Protein AF-A0AAE3XCS2-F1 (afdb_monomer_lite)

Radius of gyration: 10.88 Å; chains: 1; bounding box: 22×28×25 Å

Organism: NCBI:txid1309411

Sequence (64 aa):
MAQHVTLNPDTTRFKQLIKQHGARGWTVLERRAHVICLGNRPGLRVRAPGGTYERWVEPHHVTP

Foldseek 3Di:
DWDWWFFADPDPVVVVVCVVQNRTGKTFPDWDCADVVVVGHTWTWIAGDVRPDIDTDHVVRIDD

pLDDT: mean 87.99, std 6.49, range [54.66, 95.0]

Secondary structure (DSSP, 8-state):
-PEEEEE---SHHHHHHHHHH-SEEEEEEEEEEEEGGGTSEEEEEEE-TTSS-EEEE-GGGEE-

Structure (mmCIF, N/CA/C/O backbone):
data_AF-A0AAE3XCS2-F1
#
_entry.id   AF-A0AAE3XCS2-F1
#
loop_
_atom_site.group_PDB
_atom_site.id
_atom_site.type_symbol
_atom_site.label_atom_id
_atom_site.label_alt_id
_atom_site.label_comp_id
_atom_site.label_asym_id
_atom_site.label_entity_id
_atom_site.label_seq_id
_atom_site.pdbx_PDB_ins_code
_atom_site.Cartn_x
_atom_site.Cartn_y
_atom_site.Cartn_z
_atom_site.occupancy
_atom_site.B_iso_or_equiv
_atom_site.auth_seq_id
_atom_site.auth_comp_id
_atom_site.auth_asym_id
_atom_site.auth_atom_id
_atom_site.pdbx_PDB_model_num
ATOM 1 N N . MET A 1 1 ? -7.252 -14.884 5.255 1.00 54.66 1 MET A N 1
ATOM 2 C CA . MET A 1 1 ? -6.778 -14.137 6.440 1.00 54.66 1 MET A CA 1
ATOM 3 C C . MET A 1 1 ? -6.388 -12.748 5.967 1.00 54.66 1 MET A C 1
ATOM 5 O O . MET A 1 1 ? -5.607 -12.656 5.030 1.00 54.66 1 MET A O 1
ATOM 9 N N . ALA A 1 2 ? -6.990 -11.691 6.510 1.00 69.19 2 ALA A N 1
ATOM 10 C CA . ALA A 1 2 ? -6.642 -10.320 6.145 1.00 69.19 2 ALA A CA 1
ATOM 11 C C . ALA A 1 2 ? -5.297 -9.965 6.802 1.00 69.19 2 ALA A C 1
ATOM 13 O O . ALA A 1 2 ? -5.197 -9.990 8.026 1.00 69.19 2 ALA A O 1
ATOM 14 N N . GLN A 1 3 ? -4.255 -9.698 6.010 1.00 85.12 3 GLN A N 1
ATOM 15 C CA . GLN A 1 3 ? -2.964 -9.276 6.558 1.00 85.12 3 GLN A CA 1
ATOM 16 C C . GLN A 1 3 ? -3.016 -7.774 6.832 1.00 85.12 3 GLN A C 1
ATOM 1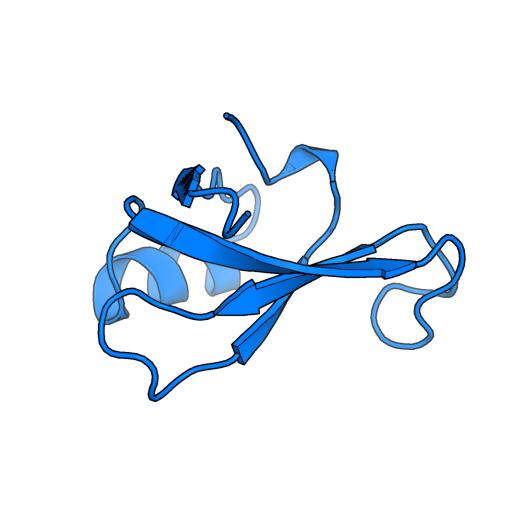8 O O . GLN A 1 3 ? -3.203 -6.985 5.902 1.00 85.12 3 GLN A O 1
ATOM 23 N N . HIS A 1 4 ? -2.863 -7.394 8.099 1.00 89.00 4 HIS A N 1
ATOM 24 C CA . HIS A 1 4 ? -2.702 -5.998 8.487 1.00 89.00 4 HIS A CA 1
ATOM 25 C C . HIS A 1 4 ? -1.238 -5.596 8.363 1.00 89.00 4 HIS A C 1
ATOM 27 O O . HIS A 1 4 ? -0.359 -6.389 8.680 1.00 89.00 4 HIS A O 1
ATOM 33 N N . VAL A 1 5 ? -0.999 -4.388 7.867 1.00 90.75 5 VAL A N 1
ATOM 34 C CA . VAL A 1 5 ? 0.339 -3.871 7.592 1.00 90.75 5 VAL A CA 1
ATOM 35 C C . VAL A 1 5 ? 0.443 -2.391 7.943 1.00 90.75 5 VAL A C 1
ATOM 37 O O . VAL A 1 5 ? -0.555 -1.663 8.039 1.00 90.75 5 VAL A O 1
ATOM 40 N N . THR A 1 6 ? 1.680 -1.942 8.110 1.00 90.44 6 THR A N 1
ATOM 41 C CA . THR A 1 6 ? 2.048 -0.532 8.244 1.00 90.44 6 THR A CA 1
ATOM 42 C C . THR A 1 6 ? 2.664 -0.042 6.937 1.00 90.44 6 THR A C 1
A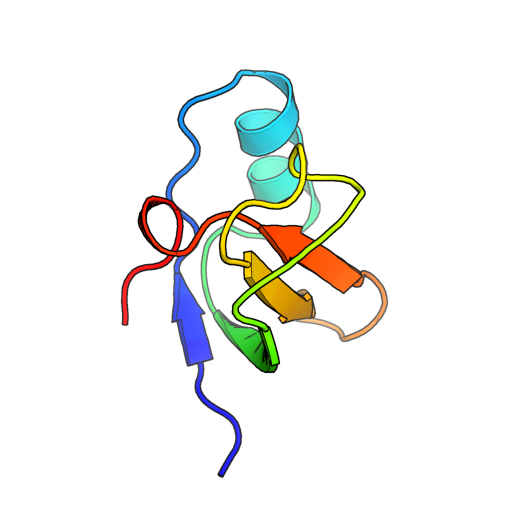TOM 44 O O . THR A 1 6 ? 3.482 -0.736 6.334 1.00 90.44 6 THR A O 1
ATOM 47 N N . LEU A 1 7 ? 2.268 1.152 6.489 1.00 88.62 7 LEU A N 1
ATOM 48 C CA . LEU A 1 7 ? 2.844 1.792 5.308 1.00 88.62 7 LEU A CA 1
ATOM 49 C C . LEU A 1 7 ? 3.996 2.722 5.703 1.00 88.62 7 LEU A C 1
ATOM 51 O O . LEU A 1 7 ? 3.809 3.634 6.508 1.00 88.62 7 LEU A O 1
ATOM 55 N N . ASN A 1 8 ? 5.156 2.529 5.077 1.00 87.31 8 ASN A N 1
ATOM 56 C CA . ASN A 1 8 ? 6.350 3.359 5.218 1.00 87.31 8 ASN A CA 1
ATOM 57 C C . ASN A 1 8 ? 6.580 4.168 3.933 1.00 87.31 8 ASN A C 1
ATOM 59 O O . ASN A 1 8 ? 7.018 3.608 2.926 1.00 87.31 8 ASN A O 1
ATOM 63 N N . PRO A 1 9 ? 6.272 5.477 3.933 1.00 79.81 9 PRO A N 1
ATOM 64 C CA . PRO A 1 9 ? 6.367 6.290 2.733 1.00 79.81 9 PRO A CA 1
ATOM 65 C C . PRO A 1 9 ? 7.788 6.807 2.487 1.00 79.81 9 PRO A C 1
ATOM 67 O O . PRO A 1 9 ? 8.434 7.373 3.368 1.00 79.81 9 PRO A O 1
ATOM 70 N N . ASP A 1 10 ? 8.217 6.737 1.238 1.00 82.31 10 ASP A N 1
ATOM 71 C CA . ASP A 1 10 ? 9.446 7.344 0.719 1.00 82.31 10 ASP A CA 1
ATOM 72 C C . ASP A 1 10 ? 9.200 8.725 0.077 1.00 82.31 10 ASP A C 1
ATOM 74 O O . ASP A 1 10 ? 10.049 9.613 0.127 1.00 82.31 10 ASP A O 1
ATOM 78 N N . THR A 1 11 ? 8.001 8.949 -0.463 1.00 82.56 11 THR A N 1
ATOM 79 C CA . THR A 1 11 ? 7.628 10.147 -1.228 1.00 82.56 11 THR A CA 1
ATOM 80 C C . THR A 1 11 ? 6.686 11.079 -0.462 1.00 82.56 11 THR A C 1
ATOM 82 O O . THR A 1 11 ? 5.855 10.652 0.341 1.00 82.56 11 THR A O 1
ATOM 85 N N . THR A 1 12 ? 6.746 12.385 -0.753 1.00 86.88 12 THR A N 1
ATOM 86 C CA . THR A 1 12 ? 5.876 13.410 -0.136 1.00 86.88 12 THR A CA 1
ATOM 87 C C . THR A 1 12 ? 4.388 13.123 -0.337 1.00 86.88 12 THR A C 1
ATOM 89 O O . THR A 1 12 ? 3.603 13.238 0.603 1.00 86.88 12 THR A O 1
ATOM 92 N N . ARG A 1 13 ? 3.993 12.680 -1.538 1.00 82.06 13 ARG A N 1
ATOM 93 C CA . ARG A 1 13 ? 2.601 12.307 -1.838 1.00 82.06 13 ARG A CA 1
ATOM 94 C C . ARG A 1 13 ? 2.130 11.146 -0.962 1.00 82.06 13 ARG A C 1
ATOM 96 O O . ARG A 1 13 ? 0.998 11.141 -0.488 1.00 82.06 13 ARG A O 1
ATOM 103 N N . PHE A 1 14 ? 3.003 10.173 -0.714 1.00 83.38 14 PHE A N 1
ATOM 104 C CA . PHE A 1 14 ? 2.665 9.032 0.124 1.00 83.38 14 PHE A CA 1
ATOM 105 C C . PHE A 1 14 ? 2.618 9.412 1.613 1.00 83.38 14 PHE A C 1
ATOM 107 O O . PHE A 1 14 ? 1.711 8.988 2.327 1.00 83.38 14 PHE A O 1
ATOM 114 N N . LYS A 1 15 ? 3.504 10.312 2.061 1.00 87.50 15 LYS A N 1
ATOM 115 C CA . LYS A 1 15 ? 3.449 10.919 3.403 1.00 87.50 15 LYS A CA 1
ATOM 116 C C . LYS A 1 15 ? 2.126 11.648 3.661 1.00 87.50 15 LYS A C 1
ATOM 118 O O . LYS A 1 15 ? 1.545 11.509 4.731 1.00 87.50 15 LYS A O 1
ATOM 123 N N . GLN A 1 16 ? 1.616 12.399 2.685 1.00 88.62 16 GLN A N 1
ATOM 124 C CA . GLN A 1 16 ? 0.314 13.069 2.811 1.00 88.62 16 GLN A CA 1
ATOM 125 C C . GLN A 1 16 ? -0.838 12.069 2.944 1.00 88.62 16 GLN A C 1
ATOM 127 O O . GLN A 1 16 ? -1.726 12.252 3.771 1.00 88.62 16 GLN A O 1
ATOM 132 N N . LEU A 1 17 ? -0.785 10.978 2.185 1.00 84.50 17 LEU A N 1
ATOM 133 C CA . LEU A 1 17 ? -1.802 9.936 2.219 1.00 84.50 17 LEU A CA 1
ATOM 134 C C . LEU A 1 17 ? -1.869 9.225 3.575 1.00 84.50 17 LEU A C 1
ATOM 136 O O . LEU A 1 17 ? -2.960 9.061 4.118 1.00 84.50 17 LEU A O 1
ATOM 140 N N . ILE A 1 18 ? -0.726 8.866 4.169 1.00 85.38 18 ILE A N 1
ATOM 141 C CA . ILE A 1 18 ? -0.722 8.284 5.521 1.00 85.38 18 ILE A CA 1
ATOM 142 C C . ILE A 1 18 ? -1.146 9.298 6.593 1.00 85.38 18 ILE A C 1
ATOM 144 O O . ILE A 1 18 ? -1.678 8.901 7.624 1.00 85.38 18 ILE A O 1
ATOM 148 N N . LYS A 1 19 ? -0.960 10.606 6.362 1.00 87.38 19 LYS A N 1
ATOM 149 C CA . LYS A 1 19 ? -1.467 11.657 7.256 1.00 87.38 19 LYS A CA 1
ATOM 150 C C . LYS A 1 19 ? -2.996 11.746 7.206 1.00 87.38 19 LYS A C 1
ATOM 152 O O . LYS A 1 19 ? -3.611 12.017 8.229 1.00 87.38 19 LYS A O 1
ATOM 157 N N . GLN A 1 20 ? -3.598 11.514 6.039 1.00 86.75 20 GLN A N 1
ATOM 158 C CA . GLN A 1 20 ? -5.052 11.563 5.840 1.00 86.75 20 GLN A CA 1
ATOM 159 C C . GLN A 1 20 ? -5.768 10.285 6.292 1.00 86.75 20 GLN A C 1
ATOM 161 O O . GLN A 1 20 ? -6.862 10.365 6.838 1.00 86.75 20 GLN A O 1
ATOM 166 N N . HIS A 1 21 ? -5.160 9.117 6.073 1.00 87.25 21 HIS A N 1
ATOM 167 C CA . HIS A 1 21 ? -5.810 7.816 6.284 1.00 87.25 21 HIS A CA 1
ATOM 168 C C . HIS A 1 21 ? -5.182 6.972 7.404 1.00 87.25 21 HIS A C 1
ATOM 170 O O . HIS A 1 21 ? -5.643 5.868 7.677 1.00 87.25 21 HIS A O 1
ATOM 176 N N . GLY A 1 22 ? -4.134 7.472 8.059 1.00 84.31 22 GLY A N 1
ATOM 177 C CA . GLY A 1 22 ? -3.361 6.734 9.055 1.00 84.31 22 GLY A CA 1
ATOM 178 C C . GLY A 1 22 ? -2.267 5.863 8.429 1.00 84.31 22 GLY A C 1
ATOM 179 O O . GLY A 1 22 ? -2.383 5.380 7.305 1.00 84.31 22 GLY A O 1
ATOM 180 N N . ALA A 1 23 ? -1.169 5.658 9.160 1.00 82.81 23 ALA A N 1
ATOM 181 C CA . ALA A 1 23 ? -0.027 4.860 8.695 1.00 82.81 23 ALA A CA 1
ATOM 182 C C . ALA A 1 23 ? -0.160 3.353 8.987 1.00 82.81 23 ALA A C 1
ATOM 184 O O . ALA A 1 23 ? 0.490 2.539 8.336 1.00 82.81 23 ALA A O 1
ATOM 185 N N . ARG A 1 24 ? -0.989 2.972 9.966 1.00 85.12 24 ARG A N 1
ATOM 186 C CA . ARG A 1 24 ? -1.111 1.602 10.493 1.00 85.12 24 ARG A CA 1
ATOM 187 C C . ARG A 1 24 ? -2.492 1.026 10.231 1.00 85.12 24 ARG A C 1
ATOM 189 O O . ARG A 1 24 ? -3.448 1.783 10.134 1.00 85.12 24 ARG A O 1
ATOM 196 N N . GLY A 1 25 ? -2.591 -0.302 10.202 1.00 86.88 25 GLY A N 1
ATOM 197 C CA . GLY A 1 25 ? -3.872 -1.010 10.116 1.00 86.88 25 G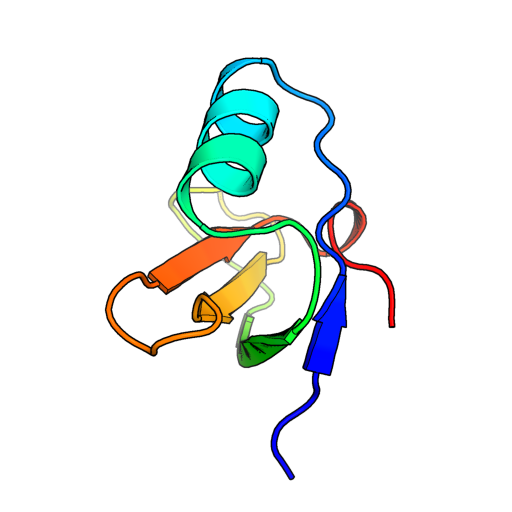LY A CA 1
ATOM 198 C C . GLY A 1 25 ? -4.401 -1.164 8.692 1.00 86.88 25 GLY A C 1
ATOM 199 O O . GLY A 1 25 ? -5.574 -1.484 8.514 1.00 86.88 25 GLY A O 1
ATOM 200 N N . TRP A 1 26 ? -3.550 -0.955 7.688 1.00 91.94 26 TRP A N 1
ATOM 201 C CA . TRP A 1 26 ? -3.907 -1.190 6.294 1.00 91.94 26 TRP A CA 1
ATOM 202 C C . TRP A 1 26 ? -4.080 -2.679 6.044 1.00 91.94 26 TRP A C 1
ATOM 204 O O . TRP A 1 26 ? -3.334 -3.479 6.593 1.00 91.94 26 TRP A O 1
ATOM 214 N N . THR A 1 27 ? -5.027 -3.058 5.195 1.00 93.12 27 THR A N 1
ATOM 215 C CA . THR A 1 27 ? -5.264 -4.463 4.851 1.00 93.12 27 THR A CA 1
ATOM 216 C C . THR A 1 27 ? -4.720 -4.771 3.467 1.00 93.12 27 THR A C 1
ATOM 218 O O . THR A 1 27 ? -5.105 -4.116 2.500 1.00 93.12 27 THR A O 1
ATOM 221 N N . VAL A 1 28 ? -3.870 -5.789 3.345 1.00 93.00 28 VAL A N 1
ATOM 222 C CA . VAL A 1 28 ? -3.462 -6.322 2.039 1.00 93.00 28 VAL A CA 1
ATOM 223 C C . VAL A 1 28 ? -4.613 -7.143 1.463 1.00 93.00 28 VAL A C 1
ATOM 225 O O . VAL A 1 28 ? -5.031 -8.141 2.048 1.00 93.00 28 VAL A O 1
ATOM 228 N N . LEU A 1 29 ? -5.125 -6.708 0.314 1.00 92.56 29 LEU A N 1
ATOM 229 C CA . LEU A 1 29 ? -6.199 -7.373 -0.423 1.00 92.56 29 LEU A CA 1
ATOM 230 C C . LEU A 1 29 ? -5.655 -8.342 -1.471 1.00 92.56 29 LEU A C 1
ATOM 232 O O . LEU A 1 29 ? -6.225 -9.404 -1.695 1.00 92.56 29 LEU A O 1
ATOM 236 N N . GLU A 1 30 ? -4.570 -7.956 -2.141 1.00 92.88 30 GLU A N 1
ATOM 237 C CA . GLU A 1 30 ? -4.041 -8.678 -3.294 1.00 92.88 30 GLU A CA 1
ATOM 238 C C . GLU A 1 30 ? -2.538 -8.417 -3.445 1.00 92.88 30 GLU A C 1
ATOM 240 O O . GLU A 1 30 ? -2.054 -7.318 -3.168 1.00 92.88 30 GLU A O 1
ATOM 245 N N . ARG A 1 31 ? -1.798 -9.417 -3.929 1.00 93.44 31 ARG A N 1
ATOM 246 C CA . ARG A 1 31 ? -0.388 -9.300 -4.315 1.00 93.44 31 ARG A CA 1
ATOM 247 C C . ARG A 1 31 ? -0.253 -9.643 -5.793 1.00 93.44 31 ARG A C 1
ATOM 249 O O . ARG A 1 31 ? -0.745 -10.680 -6.224 1.00 93.44 31 ARG A O 1
ATOM 256 N N . ARG A 1 32 ? 0.442 -8.797 -6.555 1.00 94.94 32 ARG A N 1
ATOM 257 C CA . ARG A 1 32 ? 0.740 -9.028 -7.977 1.00 94.94 32 ARG A CA 1
ATOM 258 C C . ARG A 1 32 ? 2.227 -8.886 -8.246 1.00 94.94 32 ARG A C 1
ATOM 260 O O . ARG A 1 32 ? 2.874 -7.989 -7.712 1.00 94.94 32 ARG A O 1
ATOM 267 N N . ALA A 1 33 ? 2.746 -9.745 -9.118 1.00 93.94 33 ALA A N 1
ATOM 268 C CA . ALA A 1 33 ? 4.112 -9.636 -9.631 1.00 93.94 33 ALA A CA 1
ATOM 269 C C . ALA A 1 33 ? 4.274 -8.458 -10.607 1.00 93.94 33 ALA A C 1
ATOM 271 O O . ALA A 1 33 ? 5.352 -7.882 -10.698 1.00 93.94 33 ALA A O 1
ATOM 272 N N . HIS A 1 34 ? 3.188 -8.074 -11.285 1.00 94.50 34 HIS A N 1
ATOM 273 C CA . HIS A 1 34 ? 3.188 -7.061 -12.332 1.00 94.50 34 HIS A CA 1
ATOM 274 C C . HIS A 1 34 ? 2.018 -6.096 -12.152 1.00 94.50 34 HIS A C 1
ATOM 276 O O . HIS A 1 34 ? 0.850 -6.480 -12.256 1.00 94.50 34 HIS A O 1
ATOM 282 N N . VAL A 1 35 ? 2.335 -4.834 -11.865 1.00 95.00 35 VAL A N 1
ATOM 283 C CA . VAL A 1 35 ? 1.352 -3.762 -11.701 1.00 95.00 35 VAL A CA 1
ATOM 284 C C . VAL A 1 35 ? 1.696 -2.609 -12.637 1.00 95.00 35 VAL A C 1
ATOM 286 O O . VAL A 1 35 ? 2.718 -1.944 -12.475 1.00 95.00 35 VAL A O 1
ATOM 289 N N . ILE A 1 36 ? 0.820 -2.344 -13.610 1.00 91.56 36 ILE A N 1
ATOM 290 C CA . ILE A 1 36 ? 1.045 -1.342 -14.667 1.00 91.56 36 ILE A CA 1
ATOM 291 C C . ILE A 1 36 ? 1.303 0.048 -14.072 1.00 91.56 36 ILE A C 1
ATOM 293 O O . ILE A 1 36 ? 2.264 0.712 -14.450 1.00 91.56 36 ILE A O 1
ATOM 297 N N . CYS A 1 37 ? 0.519 0.465 -13.072 1.00 88.19 37 CYS A N 1
ATOM 298 C CA . CYS A 1 37 ? 0.677 1.776 -12.433 1.00 88.19 37 CYS A CA 1
ATOM 299 C C . CYS A 1 37 ? 1.936 1.914 -11.557 1.00 88.19 37 CYS A C 1
ATOM 30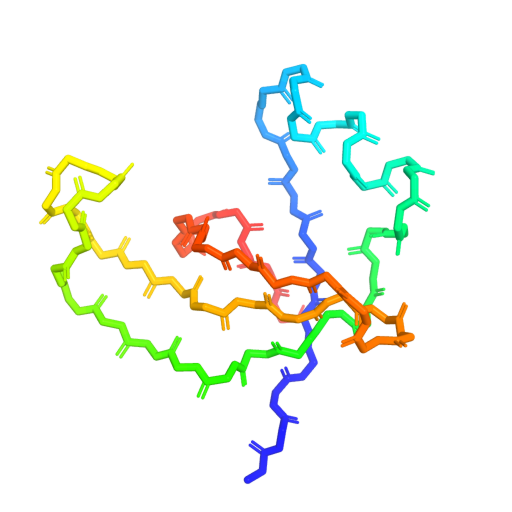1 O O . CYS A 1 37 ? 2.230 3.014 -11.097 1.00 88.19 37 CYS A O 1
ATOM 303 N N . LEU A 1 38 ? 2.691 0.830 -11.354 1.00 89.75 38 LEU A N 1
ATOM 304 C CA . LEU A 1 38 ? 4.009 0.836 -10.712 1.00 89.75 38 LEU A CA 1
ATOM 305 C C . LEU A 1 38 ? 5.147 0.652 -11.732 1.00 89.75 38 LEU A C 1
ATOM 307 O O . LEU A 1 38 ? 6.283 0.382 -11.341 1.00 89.75 38 LEU A O 1
ATOM 311 N N . GLY A 1 39 ? 4.867 0.782 -13.034 1.00 90.50 39 GLY A N 1
ATOM 312 C CA . GLY A 1 39 ? 5.846 0.533 -14.095 1.00 90.50 39 GLY A CA 1
ATOM 313 C C . GLY A 1 39 ? 6.114 -0.957 -14.305 1.00 90.50 39 GLY A C 1
ATOM 314 O O . GLY A 1 39 ? 7.254 -1.358 -14.504 1.00 90.50 39 GLY A O 1
ATOM 315 N N . ASN A 1 40 ? 5.071 -1.787 -14.201 1.00 92.12 40 ASN A N 1
ATOM 316 C CA . ASN A 1 40 ? 5.130 -3.247 -14.334 1.00 92.12 40 ASN A CA 1
ATOM 317 C C . ASN A 1 40 ? 5.950 -3.977 -13.248 1.00 92.12 40 ASN A C 1
ATOM 319 O O . ASN A 1 40 ? 6.309 -5.145 -13.413 1.00 92.12 40 ASN A O 1
ATOM 323 N N . ARG A 1 41 ? 6.216 -3.299 -12.125 1.00 93.81 41 ARG A N 1
ATOM 324 C CA . ARG A 1 41 ? 6.899 -3.845 -10.943 1.00 93.81 41 ARG A CA 1
ATOM 325 C C . ARG A 1 41 ? 5.924 -4.586 -10.011 1.00 93.81 41 ARG A C 1
ATOM 327 O O . ARG A 1 41 ? 4.708 -4.380 -10.124 1.00 93.81 41 ARG A O 1
ATOM 334 N N . PRO A 1 42 ? 6.427 -5.419 -9.078 1.00 95.00 42 PRO A N 1
ATOM 335 C CA . PRO A 1 42 ? 5.599 -6.049 -8.057 1.00 95.00 42 PRO A CA 1
ATOM 336 C C . PRO A 1 42 ? 4.861 -5.021 -7.204 1.00 95.00 42 PRO A C 1
ATOM 338 O O . PRO A 1 42 ? 5.398 -3.960 -6.887 1.00 95.00 42 PRO A O 1
ATOM 341 N N . GLY A 1 43 ? 3.641 -5.358 -6.792 1.00 94.75 43 GLY A N 1
ATOM 342 C CA . GLY A 1 43 ? 2.808 -4.478 -5.987 1.00 94.75 43 GLY A CA 1
ATOM 343 C C . GLY A 1 43 ? 1.879 -5.219 -5.038 1.00 94.75 43 GLY A C 1
ATOM 344 O O . GLY A 1 43 ? 1.539 -6.390 -5.232 1.00 94.75 43 GLY A O 1
ATOM 345 N N . LEU A 1 44 ? 1.454 -4.496 -4.007 1.00 94.12 44 LEU A N 1
ATOM 346 C CA . LEU A 1 44 ? 0.436 -4.895 -3.045 1.00 94.12 44 LEU A CA 1
ATOM 347 C C . LEU A 1 44 ? -0.747 -3.945 -3.155 1.00 94.12 44 LEU A C 1
ATOM 349 O O . LEU A 1 44 ? -0.573 -2.727 -3.100 1.00 94.12 44 LEU A O 1
ATOM 353 N N . ARG A 1 45 ? -1.951 -4.496 -3.304 1.00 93.69 45 ARG A N 1
ATOM 354 C CA . ARG A 1 45 ? -3.186 -3.729 -3.195 1.00 93.69 45 ARG A CA 1
ATOM 355 C C . ARG A 1 45 ? -3.539 -3.643 -1.724 1.00 93.69 45 ARG A C 1
ATOM 357 O O . ARG A 1 45 ? -3.841 -4.660 -1.102 1.00 93.69 45 ARG A O 1
ATOM 364 N N . VAL A 1 46 ? -3.483 -2.438 -1.180 1.00 92.25 46 VAL A N 1
ATOM 365 C CA . VAL A 1 46 ? -3.748 -2.164 0.231 1.00 92.25 46 VAL A CA 1
ATOM 366 C C . VAL A 1 46 ? -5.011 -1.327 0.380 1.00 92.25 46 VAL A C 1
ATOM 368 O O . VAL A 1 46 ? -5.277 -0.447 -0.441 1.00 92.25 46 VAL A O 1
ATOM 371 N N . ARG A 1 47 ? -5.775 -1.597 1.436 1.00 93.00 47 ARG A N 1
ATOM 372 C CA . ARG A 1 47 ? -6.977 -0.860 1.834 1.00 93.00 47 ARG A CA 1
ATOM 373 C C . ARG A 1 47 ? -6.727 -0.106 3.133 1.00 93.00 47 ARG A C 1
ATOM 375 O O . ARG A 1 47 ? -6.162 -0.673 4.064 1.00 93.00 47 ARG A O 1
ATOM 382 N N . ALA A 1 48 ? -7.155 1.148 3.181 1.00 90.94 48 ALA A N 1
ATOM 383 C CA . ALA A 1 48 ? -7.019 2.014 4.339 1.00 90.94 48 ALA A CA 1
ATOM 384 C C . ALA A 1 48 ? -7.836 1.504 5.540 1.00 90.94 48 ALA A C 1
ATOM 386 O O . ALA A 1 48 ? -8.898 0.896 5.347 1.00 90.94 48 ALA A O 1
ATOM 387 N N . PRO A 1 49 ? -7.403 1.812 6.774 1.00 83.94 49 PRO A N 1
ATOM 388 C CA . PRO A 1 49 ? -8.221 1.628 7.968 1.00 83.94 49 PRO A CA 1
ATOM 389 C C . PRO A 1 49 ? -9.489 2.480 7.829 1.00 83.94 49 PRO A C 1
ATOM 391 O O 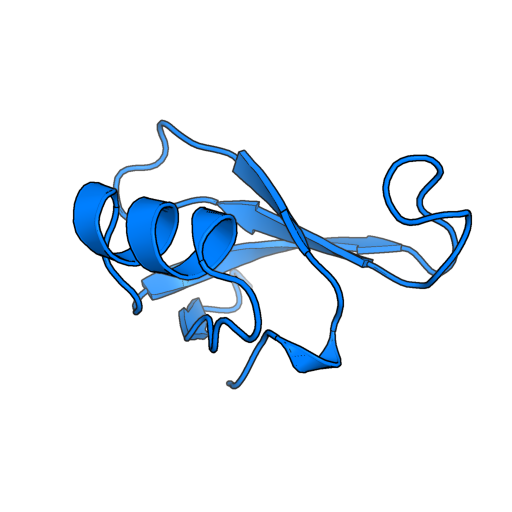. PRO A 1 49 ? -9.407 3.695 7.676 1.00 83.94 49 PRO A O 1
ATOM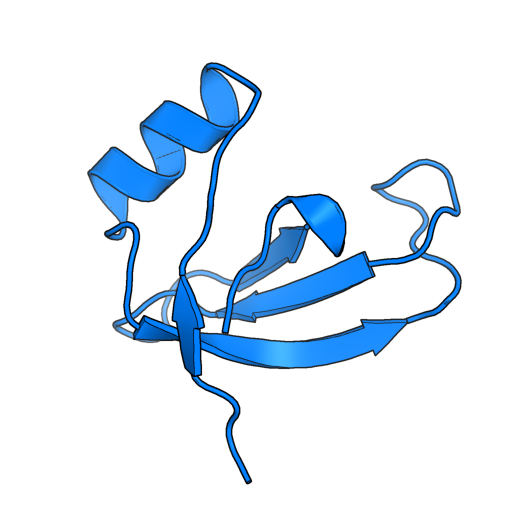 394 N N . GLY A 1 50 ? -10.663 1.848 7.805 1.00 80.69 50 GLY A N 1
ATOM 395 C CA . GLY A 1 50 ? -11.944 2.511 7.502 1.00 80.69 50 GLY A CA 1
ATOM 396 C C . GLY A 1 50 ? -12.519 2.176 6.121 1.00 80.69 50 GLY A C 1
ATOM 397 O O . GLY A 1 50 ? -13.674 2.478 5.844 1.00 80.69 50 GLY A O 1
ATOM 398 N N . GLY A 1 51 ? -11.756 1.482 5.273 1.00 78.06 51 GLY A N 1
ATOM 399 C CA . GLY A 1 51 ? -12.270 0.751 4.113 1.00 78.06 51 GLY A CA 1
ATOM 400 C C . GLY A 1 51 ? -12.590 1.566 2.859 1.00 78.06 51 GLY A C 1
ATOM 401 O O . GLY A 1 51 ? -12.856 0.974 1.818 1.00 78.06 51 GLY A O 1
ATOM 402 N N . THR A 1 52 ? -12.527 2.894 2.923 1.00 83.19 52 THR A N 1
ATOM 403 C CA . THR A 1 52 ? -12.943 3.789 1.829 1.00 83.19 52 THR A CA 1
ATOM 404 C C . THR A 1 52 ? -11.880 4.003 0.755 1.00 83.19 52 THR A C 1
ATOM 406 O O . THR A 1 52 ? -12.208 4.415 -0.354 1.00 83.19 52 THR A O 1
ATOM 409 N N . TYR A 1 53 ? -10.606 3.755 1.068 1.00 87.94 53 TYR A N 1
ATOM 410 C CA . TYR A 1 53 ? -9.495 4.047 0.168 1.00 87.94 53 TYR A CA 1
ATOM 411 C C . TYR A 1 53 ? -8.661 2.800 -0.114 1.00 87.94 53 TYR A C 1
ATOM 413 O O . TYR A 1 53 ? -8.241 2.101 0.806 1.00 87.94 53 TYR A O 1
ATOM 421 N N . GLU A 1 54 ? -8.383 2.545 -1.390 1.00 91.12 54 GLU A N 1
ATOM 422 C CA . GLU A 1 54 ? -7.539 1.446 -1.845 1.00 91.12 54 GLU A CA 1
ATOM 423 C C . GLU A 1 54 ? -6.511 1.936 -2.853 1.00 91.12 54 GLU A C 1
ATOM 425 O O . GLU A 1 54 ? -6.796 2.802 -3.681 1.00 91.12 54 GLU A O 1
ATOM 430 N N . ARG A 1 55 ? -5.317 1.344 -2.829 1.00 89.94 55 ARG A N 1
ATOM 431 C CA . ARG A 1 55 ? -4.300 1.613 -3.847 1.00 89.94 55 ARG A CA 1
ATOM 432 C C . ARG A 1 55 ? -3.294 0.485 -3.979 1.00 89.94 55 ARG A C 1
ATOM 434 O O . ARG A 1 55 ? -3.119 -0.318 -3.067 1.00 89.94 55 ARG A O 1
ATOM 441 N N . TRP A 1 56 ? -2.571 0.503 -5.092 1.00 91.75 56 TRP A N 1
ATOM 442 C CA . TRP A 1 56 ? -1.336 -0.255 -5.243 1.00 91.75 56 TRP A CA 1
ATOM 443 C C . TRP A 1 56 ? -0.156 0.502 -4.622 1.00 91.75 56 TRP A C 1
ATOM 445 O O . TRP A 1 56 ? -0.029 1.725 -4.774 1.00 91.75 56 TRP A O 1
ATOM 455 N N . VAL A 1 57 ? 0.688 -0.239 -3.910 1.00 91.62 57 VAL A N 1
ATOM 456 C CA . VAL A 1 57 ? 1.956 0.213 -3.321 1.00 91.62 57 VAL A CA 1
ATOM 457 C C . VAL A 1 57 ? 3.042 -0.812 -3.617 1.00 91.62 57 VAL A C 1
ATOM 459 O O . VAL A 1 57 ? 2.744 -1.988 -3.838 1.00 91.62 57 VAL A O 1
ATOM 462 N N . GLU A 1 58 ? 4.298 -0.383 -3.633 1.00 91.94 58 GLU A N 1
ATOM 463 C CA . GLU A 1 58 ? 5.408 -1.317 -3.796 1.00 91.94 58 GLU A CA 1
ATOM 464 C C . GLU A 1 58 ? 5.619 -2.116 -2.497 1.00 91.94 58 GLU A C 1
ATOM 466 O O . GLU A 1 58 ? 5.414 -1.576 -1.407 1.00 91.94 58 GLU A O 1
ATOM 471 N N . PRO A 1 59 ? 6.044 -3.392 -2.564 1.00 91.31 59 PRO A N 1
ATOM 472 C CA . PRO A 1 59 ? 6.211 -4.224 -1.374 1.00 91.31 59 PRO A CA 1
ATOM 473 C C . PRO A 1 59 ? 7.177 -3.645 -0.336 1.00 91.31 59 PRO A C 1
ATOM 475 O O . PRO A 1 59 ? 6.991 -3.875 0.851 1.00 91.31 59 PRO A O 1
ATOM 478 N N . HIS A 1 60 ? 8.182 -2.879 -0.768 1.00 90.38 60 HIS A N 1
ATOM 479 C CA . HIS A 1 60 ? 9.168 -2.276 0.129 1.00 90.38 60 HIS A CA 1
ATOM 480 C C . HIS A 1 60 ? 8.601 -1.112 0.964 1.00 90.38 60 HIS A C 1
ATOM 482 O O . HIS A 1 60 ? 9.199 -0.732 1.966 1.00 90.38 60 HIS A O 1
ATOM 488 N N . HIS A 1 61 ? 7.434 -0.570 0.595 1.00 89.19 61 HIS A N 1
ATOM 489 C CA . HIS A 1 61 ? 6.703 0.413 1.403 1.00 89.19 61 HIS A CA 1
ATOM 490 C C . HIS A 1 61 ? 5.812 -0.223 2.464 1.00 89.19 61 HIS A C 1
ATOM 492 O O . HIS A 1 61 ? 5.096 0.491 3.162 1.00 89.19 61 HIS A O 1
ATOM 498 N N . VAL A 1 62 ? 5.785 -1.550 2.555 1.00 89.50 62 VAL A N 1
ATOM 499 C CA . VAL A 1 62 ? 4.876 -2.277 3.431 1.00 89.50 62 VAL A CA 1
ATOM 500 C C . VAL A 1 62 ? 5.684 -3.084 4.430 1.00 89.50 62 VAL A C 1
ATOM 502 O O . VAL A 1 62 ? 6.464 -3.956 4.060 1.00 89.50 62 VAL A O 1
ATOM 505 N N . THR A 1 63 ? 5.458 -2.813 5.707 1.00 87.62 63 THR A N 1
ATOM 506 C CA . THR A 1 63 ? 5.998 -3.604 6.814 1.00 87.62 63 THR A CA 1
ATOM 507 C C . THR A 1 63 ? 4.874 -4.378 7.497 1.00 87.62 63 THR A C 1
ATOM 509 O O . THR A 1 63 ? 3.790 -3.802 7.653 1.00 87.62 63 THR A O 1
ATOM 512 N N . PRO A 1 64 ? 5.106 -5.650 7.881 1.00 79.50 64 PRO A N 1
ATOM 513 C CA . PRO A 1 64 ? 4.190 -6.399 8.740 1.00 79.50 64 PRO A CA 1
ATOM 514 C C . PRO A 1 64 ? 3.812 -5.621 10.004 1.00 79.50 64 PRO A C 1
ATOM 516 O O . PRO A 1 64 ? 4.678 -4.880 10.525 1.00 79.50 64 PRO A O 1
#